Protein AF-A0A9D1NPM9-F1 (afdb_monomer)

pLDDT: mean 81.83, std 22.61, range [30.19, 98.38]

Secondary structure (DSSP, 8-state):
---------S---------TTSGGGTGGGT-SHHHHHHHHHHHT--SHHHHHHHHHHHS-HHHHHHHHHHHHHHHHHHTT--HHHHHHHH---HHHHHHHHHHHHHS-SHHHHHHHHHHHHHHH--

Solvent-accessible surface area (backbone atoms only — not comparable to full-atom values): 7953 Å² total; per-residue (Å²): 134,88,82,81,88,80,80,89,80,82,77,79,78,71,80,81,93,71,74,100,75,69,74,73,64,61,58,70,72,53,74,42,76,68,48,49,51,51,53,53,56,64,71,71,54,90,46,71,65,56,47,51,56,51,48,61,74,76,39,54,75,65,56,54,50,54,52,51,45,48,53,50,51,43,54,42,50,75,70,70,54,54,68,69,60,48,27,73,74,64,69,48,52,71,71,55,52,52,54,41,50,47,43,60,78,73,46,92,42,62,62,59,54,52,56,51,52,54,52,53,53,59,60,73,79,104

InterPro domains:
  IPR000831 Trp repressor [PF01371] (35-118)
  IPR010921 Trp repressor/replication initiator [SSF48295] (30-118)
  IPR013368 TrpR homologue YerC/YecD [PTHR40080] (30-121)
  IPR013368 TrpR homologue YerC/YecD [TIGR02531] (32-117)
  IPR038116 TrpR-like superfamily [G3DSA:1.10.1270.10] (28-125)

Mean predicted aligned error: 10.72 Å

Foldseek 3Di:
DDDDPPDPDDDPDDDDPDDPPPPVVVVVVQPDPVNVVVVVCVVPDDDDVSVVVVCVVVDDPVVVLLVVLLLVLLLCVVVVDDPVVSCVVSVDDPVSSVVSVCCCPPNPVPSVVVSVVVVVVVVVVD

Sequence (126 aa):
MQDNNKLNSINSPEAPDTDGGENYHHLLRLFDKSTEALIQAFLSLDNKEECLRFLTDLCTVKEIKDMSMRLEVAGLLHKGMFYSDIASKTGASTATISRVSRALNYGEGGYISVIKKLKEVNNADS

Radius of gyration: 19.45 Å; Cα contacts (8 Å, |Δi|>4): 50; chains: 1; bounding box: 54×34×63 Å

Organism: NCBI:txid2840798

Structure (mmCIF, N/CA/C/O backbone):
data_AF-A0A9D1NPM9-F1
#
_entry.id   AF-A0A9D1NPM9-F1
#
loop_
_atom_site.group_PDB
_atom_site.id
_atom_site.type_symbol
_atom_site.label_atom_id
_atom_site.label_alt_id
_atom_site.label_comp_id
_atom_site.label_asym_id
_atom_site.label_entity_id
_atom_site.label_seq_id
_atom_site.pdbx_PDB_ins_code
_atom_site.Cartn_x
_atom_site.Cartn_y
_atom_site.Cartn_z
_atom_site.occupancy
_atom_site.B_iso_or_equiv
_atom_site.auth_seq_id
_atom_site.auth_comp_id
_atom_site.auth_asym_id
_atom_site.auth_atom_id
_atom_site.pdbx_PDB_model_num
ATOM 1 N N . MET A 1 1 ? 33.290 -2.326 -47.056 1.00 46.50 1 MET A N 1
ATOM 2 C CA . MET A 1 1 ? 33.095 -1.149 -46.189 1.00 46.50 1 MET A CA 1
ATOM 3 C C . MET A 1 1 ? 32.063 -1.532 -45.150 1.00 46.50 1 MET A C 1
ATOM 5 O O . MET A 1 1 ? 30.959 -1.912 -45.513 1.00 46.50 1 MET A O 1
ATOM 9 N N . GLN A 1 2 ? 32.514 -1.610 -43.902 1.00 35.00 2 GLN A N 1
ATOM 10 C CA . GLN A 1 2 ? 31.680 -1.797 -42.719 1.00 35.00 2 GLN A CA 1
ATOM 11 C C . GLN A 1 2 ? 30.955 -0.484 -42.411 1.00 35.00 2 GLN A C 1
ATOM 13 O O . GLN A 1 2 ? 31.517 0.558 -42.714 1.00 35.00 2 GLN A O 1
ATOM 18 N N . ASP A 1 3 ? 29.766 -0.585 -41.814 1.00 40.03 3 ASP A N 1
ATOM 19 C CA . ASP A 1 3 ? 29.181 0.325 -40.811 1.00 40.03 3 ASP A CA 1
ATOM 20 C C . ASP A 1 3 ? 27.892 -0.364 -40.306 1.00 40.03 3 ASP A C 1
ATOM 22 O O . ASP A 1 3 ? 26.799 -0.180 -40.825 1.00 40.03 3 ASP A O 1
ATOM 26 N N . ASN A 1 4 ? 28.003 -1.464 -39.553 1.00 30.19 4 ASN A N 1
ATOM 27 C CA . ASN A 1 4 ? 28.067 -1.496 -38.086 1.00 30.19 4 ASN A CA 1
ATOM 28 C C . ASN A 1 4 ? 26.998 -0.630 -37.399 1.00 30.19 4 ASN A C 1
ATOM 30 O O . ASN A 1 4 ? 27.306 0.324 -36.689 1.00 30.19 4 ASN A O 1
ATOM 34 N N . ASN A 1 5 ? 25.739 -1.055 -37.529 1.00 38.75 5 ASN A N 1
ATOM 35 C CA . ASN A 1 5 ? 24.647 -0.711 -36.619 1.00 38.75 5 ASN A CA 1
ATOM 36 C C . ASN A 1 5 ? 24.922 -1.303 -35.216 1.00 38.75 5 ASN A C 1
ATOM 38 O O . ASN A 1 5 ? 24.335 -2.302 -34.799 1.00 38.75 5 ASN A O 1
ATOM 42 N N . LYS A 1 6 ? 25.902 -0.725 -34.513 1.00 47.16 6 LYS A N 1
ATOM 43 C CA . LYS A 1 6 ? 26.139 -0.903 -33.080 1.00 47.16 6 LYS A CA 1
ATOM 44 C C . LYS A 1 6 ? 25.302 0.137 -32.347 1.00 47.16 6 LYS A C 1
ATOM 46 O O . LYS A 1 6 ? 25.696 1.295 -32.325 1.00 47.16 6 LYS A O 1
ATOM 51 N N . LEU A 1 7 ? 24.192 -0.298 -31.752 1.00 37.69 7 LEU A N 1
ATOM 52 C CA . LEU A 1 7 ? 23.718 0.085 -30.408 1.00 37.69 7 LEU A CA 1
ATOM 53 C C . LEU A 1 7 ? 22.339 -0.546 -30.127 1.00 37.69 7 LEU A C 1
ATOM 55 O O . LEU A 1 7 ? 21.392 0.123 -29.743 1.00 37.69 7 LEU A O 1
ATOM 59 N N . ASN A 1 8 ? 22.236 -1.868 -30.280 1.00 41.31 8 ASN A N 1
ATOM 60 C CA . ASN A 1 8 ? 21.227 -2.671 -29.582 1.00 41.31 8 ASN A CA 1
ATOM 61 C C . ASN A 1 8 ? 21.962 -3.524 -28.542 1.00 41.31 8 ASN A C 1
ATOM 63 O O . ASN A 1 8 ? 22.183 -4.714 -28.738 1.00 41.31 8 ASN A O 1
ATOM 67 N N . SER A 1 9 ? 22.441 -2.890 -27.470 1.00 42.47 9 SER A N 1
ATOM 68 C CA . SER A 1 9 ? 23.054 -3.604 -26.344 1.00 42.47 9 SER A CA 1
ATOM 69 C C . SER A 1 9 ? 23.083 -2.749 -25.075 1.00 42.47 9 SER A C 1
ATOM 71 O O . SER A 1 9 ? 24.157 -2.372 -24.616 1.00 42.47 9 SER A O 1
ATOM 73 N N . ILE A 1 10 ? 21.930 -2.429 -24.485 1.00 35.41 10 ILE A N 1
ATOM 74 C CA . ILE A 1 10 ? 21.912 -2.074 -23.058 1.00 35.41 10 ILE A CA 1
ATOM 75 C C . ILE A 1 10 ? 20.635 -2.628 -22.400 1.00 35.41 10 ILE A C 1
ATOM 77 O O . ILE A 1 10 ? 19.619 -1.956 -22.296 1.00 35.41 10 ILE A O 1
ATOM 81 N N . ASN A 1 11 ? 20.733 -3.893 -21.986 1.00 38.84 11 ASN A N 1
ATOM 82 C CA . ASN A 1 11 ? 20.098 -4.501 -20.812 1.00 38.84 11 ASN A CA 1
ATOM 83 C C . ASN A 1 11 ? 18.578 -4.327 -20.626 1.00 38.84 11 ASN A C 1
ATOM 85 O O . ASN A 1 11 ? 18.119 -3.490 -19.848 1.00 38.84 11 ASN A O 1
ATOM 89 N N . SER A 1 12 ? 17.803 -5.265 -21.176 1.00 36.97 12 SER A N 1
ATOM 90 C CA . SER A 1 12 ? 16.709 -5.835 -20.381 1.00 36.97 12 SER A CA 1
ATOM 91 C C . SER A 1 12 ? 17.361 -6.564 -19.203 1.00 36.97 12 SER A C 1
ATOM 93 O O . SER A 1 12 ? 18.200 -7.425 -19.462 1.00 36.97 12 SER A O 1
ATOM 95 N N . PRO A 1 13 ? 17.078 -6.232 -17.930 1.00 38.78 13 PRO A N 1
ATOM 96 C CA . PRO A 1 13 ? 17.569 -7.070 -16.853 1.00 38.78 13 PRO A CA 1
ATOM 97 C C . PRO A 1 13 ? 16.871 -8.421 -17.001 1.00 38.78 13 PRO A C 1
ATOM 99 O O . PRO A 1 13 ? 15.644 -8.504 -16.907 1.00 38.78 13 PRO A O 1
ATOM 102 N N . GLU A 1 14 ? 17.665 -9.445 -17.303 1.00 36.75 14 GLU A N 1
ATOM 103 C CA . GLU A 1 14 ? 17.271 -10.842 -17.198 1.00 36.75 14 GLU A CA 1
ATOM 104 C C . GLU A 1 14 ? 16.536 -11.041 -15.867 1.00 36.75 14 GLU A C 1
ATOM 106 O O . GLU A 1 14 ? 16.910 -10.480 -14.828 1.00 36.75 14 GLU A O 1
ATOM 111 N N . ALA A 1 15 ? 15.427 -11.782 -15.920 1.00 45.81 15 ALA A N 1
ATOM 112 C CA . ALA A 1 15 ? 14.752 -12.225 -14.713 1.00 45.81 15 ALA A CA 1
ATOM 113 C C . ALA A 1 15 ? 15.797 -12.927 -13.830 1.00 45.81 15 ALA A C 1
ATOM 115 O O . ALA A 1 15 ? 16.581 -13.712 -14.355 1.00 45.81 15 ALA A O 1
ATOM 116 N N . PRO A 1 16 ? 15.877 -12.625 -12.525 1.00 40.84 16 PRO A N 1
ATOM 117 C CA . PRO A 1 16 ? 16.902 -13.227 -11.695 1.00 40.84 16 PRO A CA 1
ATOM 118 C C . PRO A 1 16 ? 16.670 -14.733 -11.616 1.00 40.84 16 PRO A C 1
ATOM 120 O O . PRO A 1 16 ? 15.648 -15.181 -11.094 1.00 40.84 16 PRO A O 1
ATOM 123 N N . ASP A 1 17 ? 17.649 -15.481 -12.115 1.00 48.84 17 ASP A N 1
ATOM 124 C CA . ASP A 1 17 ? 17.831 -16.903 -11.866 1.00 48.84 17 ASP A CA 1
ATOM 125 C C . ASP A 1 17 ? 18.173 -17.116 -10.384 1.00 48.84 17 ASP A C 1
ATOM 127 O O . ASP A 1 17 ? 19.340 -17.227 -10.021 1.00 48.84 17 ASP A O 1
ATOM 131 N N . THR A 1 18 ? 17.168 -17.149 -9.504 1.00 46.47 18 THR A N 1
ATOM 132 C CA . THR A 1 18 ? 17.294 -17.737 -8.161 1.00 46.47 18 THR A CA 1
ATOM 133 C C . THR A 1 18 ? 15.952 -18.274 -7.647 1.00 46.47 18 THR A C 1
ATOM 135 O O . THR A 1 18 ? 15.054 -17.528 -7.271 1.00 46.47 18 THR A O 1
ATOM 138 N N . ASP A 1 19 ? 15.873 -19.606 -7.681 1.00 40.19 19 ASP A N 1
ATOM 139 C CA . ASP A 1 19 ? 15.104 -20.554 -6.862 1.00 40.19 19 ASP A CA 1
ATOM 140 C C . ASP A 1 19 ? 13.690 -20.160 -6.381 1.00 40.19 19 ASP A C 1
ATOM 142 O O . ASP A 1 19 ? 13.490 -19.456 -5.390 1.00 40.19 19 ASP A O 1
ATOM 146 N N . GLY A 1 20 ? 12.674 -20.727 -7.038 1.00 41.62 20 GLY A N 1
ATOM 147 C CA . GLY A 1 20 ? 11.258 -20.653 -6.659 1.00 41.62 20 GLY A CA 1
ATOM 148 C C . GLY A 1 20 ? 10.878 -21.455 -5.403 1.00 41.62 20 GLY A C 1
ATOM 149 O O . GLY A 1 20 ? 9.748 -21.930 -5.320 1.00 41.62 20 GLY A O 1
ATOM 150 N N . GLY A 1 21 ? 11.797 -21.622 -4.447 1.00 38.00 21 GLY A N 1
ATOM 151 C CA . GLY A 1 21 ? 11.621 -22.430 -3.235 1.00 38.00 21 GLY A CA 1
ATOM 152 C C . GLY A 1 21 ? 11.443 -21.654 -1.921 1.00 38.00 21 GLY A C 1
ATOM 153 O O . GLY A 1 21 ? 10.881 -22.202 -0.976 1.00 38.00 21 GLY A O 1
ATOM 154 N N . GLU A 1 22 ? 11.857 -20.383 -1.821 1.00 38.84 22 GLU A N 1
ATOM 155 C CA . GLU A 1 22 ? 11.956 -19.707 -0.506 1.00 38.84 22 GLU A CA 1
ATOM 156 C C . GLU A 1 22 ? 10.778 -18.790 -0.112 1.00 38.84 22 GLU A C 1
ATOM 158 O O . GLU A 1 22 ? 10.736 -18.278 1.009 1.00 38.84 22 GLU A O 1
ATOM 163 N N . ASN A 1 23 ? 9.779 -18.573 -0.974 1.00 46.69 23 ASN A N 1
ATOM 164 C CA . ASN A 1 23 ? 8.780 -17.518 -0.724 1.00 46.69 23 ASN A CA 1
ATOM 165 C C . ASN A 1 23 ? 7.636 -17.886 0.242 1.00 46.69 23 ASN A C 1
ATOM 167 O O . ASN A 1 23 ? 6.980 -16.993 0.774 1.00 46.69 23 ASN A O 1
ATOM 171 N N . TYR A 1 24 ? 7.411 -19.166 0.553 1.00 46.03 24 TYR A N 1
ATOM 172 C CA . TYR A 1 24 ? 6.316 -19.559 1.458 1.00 46.03 24 TYR A CA 1
ATOM 173 C C . TYR A 1 24 ? 6.604 -19.267 2.942 1.00 46.03 24 TYR A C 1
ATOM 175 O O . TYR A 1 24 ? 5.679 -19.138 3.745 1.00 46.03 24 TYR A O 1
ATOM 183 N N . HIS A 1 25 ? 7.875 -19.102 3.327 1.00 50.91 25 HIS A N 1
ATOM 184 C CA . HIS A 1 25 ? 8.251 -18.855 4.724 1.00 50.91 25 HIS A CA 1
ATOM 185 C C . HIS A 1 25 ? 7.969 -17.424 5.209 1.00 50.91 25 HIS A C 1
ATOM 187 O O . HIS A 1 25 ? 7.944 -17.186 6.420 1.00 50.91 25 HIS A O 1
ATOM 193 N N . HIS A 1 26 ? 7.737 -16.467 4.305 1.00 56.28 26 HIS A N 1
ATOM 194 C CA . HIS A 1 26 ? 7.552 -15.063 4.680 1.00 56.28 26 HIS A CA 1
ATOM 195 C C . HIS A 1 26 ? 6.155 -14.769 5.248 1.00 56.28 26 HIS A C 1
ATOM 197 O O . HIS A 1 26 ? 6.018 -13.919 6.128 1.00 56.28 26 HIS A O 1
ATOM 203 N N . LEU A 1 27 ? 5.139 -15.515 4.801 1.00 55.59 27 LEU A N 1
ATOM 204 C CA . LEU A 1 27 ? 3.765 -15.417 5.299 1.00 55.59 27 LEU A CA 1
ATOM 205 C C . LEU A 1 27 ? 3.637 -15.954 6.729 1.00 55.59 27 LEU A C 1
ATOM 207 O O . LEU A 1 27 ? 2.989 -15.330 7.562 1.00 55.59 27 LEU A O 1
ATOM 211 N N . LEU A 1 28 ? 4.342 -17.042 7.059 1.00 58.84 28 LEU A N 1
ATOM 212 C CA . LEU A 1 28 ? 4.375 -17.611 8.415 1.00 58.84 28 LEU A CA 1
ATOM 213 C C . LEU A 1 28 ? 4.909 -16.629 9.474 1.00 58.84 28 LEU A C 1
ATOM 215 O O . LEU A 1 28 ? 4.596 -16.782 10.650 1.00 58.84 28 LEU A O 1
ATOM 219 N N . ARG A 1 29 ? 5.686 -15.610 9.075 1.00 61.06 29 ARG A N 1
ATOM 220 C CA . ARG A 1 29 ? 6.181 -14.555 9.981 1.00 61.06 29 ARG A CA 1
ATOM 221 C C . ARG A 1 29 ? 5.188 -13.417 10.211 1.00 61.06 29 ARG A C 1
ATOM 223 O O . ARG A 1 29 ? 5.406 -12.630 11.122 1.00 61.06 29 ARG A O 1
ATOM 230 N N . LEU A 1 30 ? 4.147 -13.309 9.385 1.00 65.38 30 LEU A N 1
ATOM 231 C CA . LEU A 1 30 ? 3.120 -12.275 9.502 1.00 65.38 30 LEU A CA 1
ATOM 232 C C . LEU A 1 30 ? 1.915 -12.742 10.323 1.00 65.38 30 LEU A C 1
ATOM 234 O O . LEU A 1 30 ? 1.166 -11.911 10.798 1.00 65.38 30 LEU A O 1
ATOM 238 N N . PHE A 1 31 ? 1.707 -14.042 10.532 1.00 70.62 31 PHE A N 1
ATOM 239 C CA . PHE A 1 31 ? 0.538 -14.541 11.267 1.00 70.62 31 PHE A CA 1
ATOM 240 C C . PHE A 1 31 ? 0.777 -14.625 12.780 1.00 70.62 31 PHE A C 1
ATOM 242 O O . PHE A 1 31 ? 0.705 -15.698 13.380 1.00 70.62 31 PHE A O 1
ATOM 249 N N . ASP A 1 32 ? 1.063 -13.484 13.408 1.00 85.62 32 ASP A N 1
ATOM 250 C CA . ASP A 1 32 ? 0.983 -13.344 14.862 1.00 85.62 32 ASP A CA 1
ATOM 251 C C . ASP A 1 32 ? -0.337 -12.683 15.298 1.00 85.62 32 ASP A C 1
ATOM 253 O O . ASP A 1 32 ? -1.102 -12.148 14.492 1.00 85.62 32 ASP A O 1
ATOM 257 N N . LYS A 1 33 ? -0.628 -12.733 16.605 1.00 86.81 33 LYS A N 1
ATOM 258 C CA . LYS A 1 33 ? -1.866 -12.167 17.168 1.00 86.81 33 LYS A CA 1
ATOM 259 C C . LYS A 1 33 ? -2.021 -10.672 16.876 1.00 86.81 33 LYS A C 1
ATOM 261 O O . LYS A 1 33 ? -3.146 -10.194 16.771 1.00 86.81 33 LYS A O 1
ATOM 266 N N . SER A 1 34 ? -0.913 -9.942 16.782 1.00 88.44 34 SER A N 1
ATOM 267 C CA . SER A 1 34 ? -0.919 -8.495 16.564 1.00 88.44 34 SER A CA 1
ATOM 268 C C . SER A 1 34 ? -1.304 -8.167 15.125 1.00 88.44 34 SER A C 1
ATOM 270 O O . SER A 1 34 ? -2.119 -7.277 14.888 1.00 88.44 34 SER A O 1
ATOM 272 N N . THR A 1 35 ? -0.769 -8.917 14.166 1.00 90.56 35 THR A N 1
ATOM 273 C CA . THR A 1 35 ? -1.100 -8.757 12.749 1.00 90.56 35 THR A CA 1
ATOM 274 C C . THR A 1 35 ? -2.534 -9.190 12.458 1.00 90.56 35 THR A C 1
ATOM 276 O O . THR A 1 35 ? -3.231 -8.496 11.723 1.00 90.56 35 THR A O 1
ATOM 279 N N . GLU A 1 36 ? -3.016 -10.267 13.086 1.00 91.69 36 GLU A N 1
ATOM 280 C CA . GLU A 1 36 ? -4.429 -10.661 12.993 1.00 91.69 36 GLU A CA 1
ATOM 281 C C . GLU A 1 36 ? -5.347 -9.538 13.499 1.00 91.69 36 GLU A C 1
ATOM 283 O O . GLU A 1 36 ? -6.289 -9.154 12.811 1.00 91.69 36 GLU A O 1
ATOM 288 N N . ALA A 1 37 ? -5.0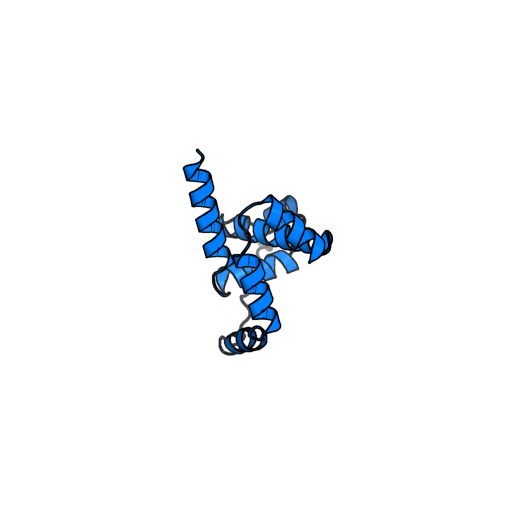37 -8.938 14.655 1.00 93.62 37 ALA A N 1
ATOM 289 C CA . ALA A 1 37 ? -5.811 -7.817 15.188 1.00 93.62 37 ALA A CA 1
ATOM 290 C C . ALA A 1 37 ? -5.825 -6.607 14.235 1.00 93.62 37 ALA A C 1
ATOM 292 O O . ALA A 1 37 ? -6.868 -5.977 14.061 1.00 93.62 37 ALA A O 1
ATOM 293 N N . LEU A 1 38 ? -4.698 -6.307 13.581 1.00 94.62 38 LEU A N 1
ATOM 294 C CA . LEU A 1 38 ? -4.624 -5.247 12.576 1.00 94.62 38 LEU A CA 1
ATOM 295 C C . LEU A 1 38 ? -5.499 -5.553 11.349 1.00 94.62 38 LEU A C 1
ATOM 297 O O . LEU A 1 38 ? -6.198 -4.665 10.865 1.00 94.62 38 LEU A O 1
ATOM 301 N N . ILE A 1 39 ? -5.491 -6.796 10.857 1.00 93.88 39 ILE A N 1
ATOM 302 C CA . ILE A 1 39 ? -6.347 -7.218 9.737 1.00 93.88 39 ILE A CA 1
ATOM 303 C C . ILE A 1 39 ? -7.822 -7.066 10.117 1.00 93.88 39 ILE A C 1
ATOM 305 O O . ILE A 1 39 ? -8.585 -6.477 9.351 1.00 93.88 39 ILE A O 1
ATOM 309 N N . GLN A 1 40 ? -8.215 -7.525 11.308 1.00 95.19 40 GLN A N 1
ATOM 310 C CA . GLN A 1 40 ? -9.588 -7.368 11.797 1.00 95.19 40 GLN A CA 1
ATOM 311 C C . GLN A 1 40 ? -9.988 -5.890 11.922 1.00 95.19 40 GLN A C 1
ATOM 313 O O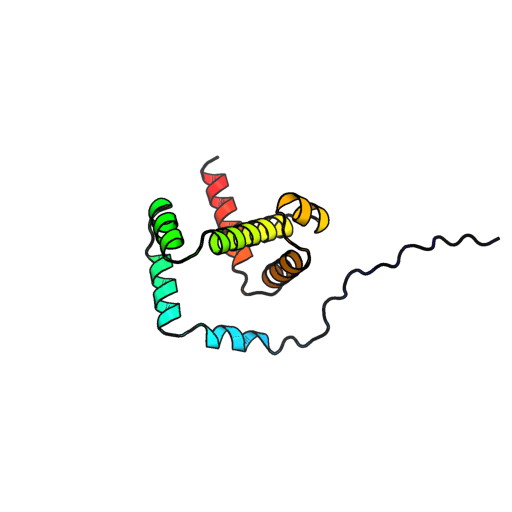 . GLN A 1 40 ? -11.101 -5.535 11.542 1.00 95.19 40 GLN A O 1
ATOM 318 N N . ALA A 1 41 ? -9.076 -5.016 12.362 1.00 96.50 41 ALA A N 1
ATOM 319 C CA . ALA A 1 41 ? -9.325 -3.575 12.422 1.00 96.50 41 ALA A CA 1
ATOM 320 C C . ALA A 1 41 ? -9.559 -2.952 11.035 1.00 96.50 41 ALA A C 1
ATOM 322 O O . ALA A 1 41 ? -10.430 -2.103 10.895 1.00 96.50 41 ALA A O 1
ATOM 323 N N . PHE A 1 42 ? -8.835 -3.382 9.993 1.00 96.06 42 PHE A N 1
ATOM 324 C CA . PHE A 1 42 ? -9.109 -2.932 8.620 1.00 96.06 42 PHE A CA 1
ATOM 325 C C . PHE A 1 42 ? -10.453 -3.440 8.086 1.00 96.06 42 PHE A C 1
ATOM 327 O O . PHE A 1 42 ? -11.113 -2.729 7.329 1.00 96.06 42 PHE A O 1
ATOM 334 N N . LEU A 1 43 ? -10.851 -4.660 8.455 1.00 96.19 43 LEU A N 1
ATOM 335 C CA . LEU A 1 43 ? -12.112 -5.266 8.021 1.00 96.19 43 LEU A CA 1
ATOM 336 C C . LEU A 1 43 ? -13.344 -4.667 8.713 1.00 96.19 43 LEU A C 1
ATOM 338 O O . LEU A 1 43 ? -14.443 -4.811 8.185 1.00 96.19 43 LEU A O 1
ATOM 342 N N . SER A 1 44 ? -13.181 -4.004 9.861 1.00 97.00 44 SER A N 1
ATOM 343 C CA . SER A 1 44 ? -14.286 -3.396 10.612 1.00 97.00 44 SER A CA 1
ATOM 344 C C . SER A 1 44 ? -14.639 -1.966 10.184 1.00 97.00 44 SER A C 1
ATOM 346 O O . SER A 1 44 ? -15.458 -1.342 10.847 1.00 97.00 44 SER A O 1
ATOM 348 N N . LEU A 1 45 ? -13.978 -1.408 9.164 1.00 97.44 45 LEU A N 1
ATOM 349 C CA . LEU A 1 45 ? -14.186 -0.025 8.717 1.00 97.44 45 LEU A CA 1
ATOM 350 C C . LEU A 1 45 ? -15.305 0.033 7.674 1.00 97.44 45 LEU A C 1
ATOM 352 O O . LEU A 1 45 ? -15.233 -0.657 6.654 1.00 97.44 45 LEU A O 1
ATOM 356 N N . ASP A 1 46 ? -16.287 0.910 7.878 1.00 94.38 46 ASP A N 1
ATOM 357 C CA . ASP A 1 46 ? -17.497 0.935 7.045 1.00 94.38 46 ASP A CA 1
ATOM 358 C C . ASP A 1 46 ? -17.410 1.918 5.871 1.00 94.38 46 ASP A C 1
ATOM 360 O O . ASP A 1 46 ? -18.070 1.758 4.841 1.00 94.38 46 ASP A O 1
ATOM 364 N N . ASN A 1 47 ? -16.622 2.986 6.018 1.00 95.12 47 ASN A N 1
ATOM 365 C CA . ASN A 1 47 ? -16.619 4.093 5.066 1.00 95.12 47 ASN A CA 1
ATOM 366 C C . ASN A 1 47 ? -15.246 4.764 4.908 1.00 95.12 47 ASN A C 1
ATOM 368 O O . ASN A 1 47 ? -14.291 4.540 5.655 1.00 95.12 47 ASN A O 1
ATOM 372 N N . LYS A 1 48 ? -15.155 5.628 3.890 1.00 94.25 48 LYS A N 1
ATOM 373 C CA . LYS A 1 48 ? -13.925 6.346 3.530 1.00 94.25 48 LYS A CA 1
ATOM 374 C C . LYS A 1 48 ? -13.407 7.240 4.659 1.00 94.25 48 LYS A C 1
ATOM 376 O O . LYS A 1 48 ? -12.195 7.387 4.790 1.00 94.25 48 LYS A O 1
ATOM 381 N N . GLU A 1 49 ? -14.296 7.857 5.435 1.00 96.25 49 GLU A N 1
ATOM 382 C CA . 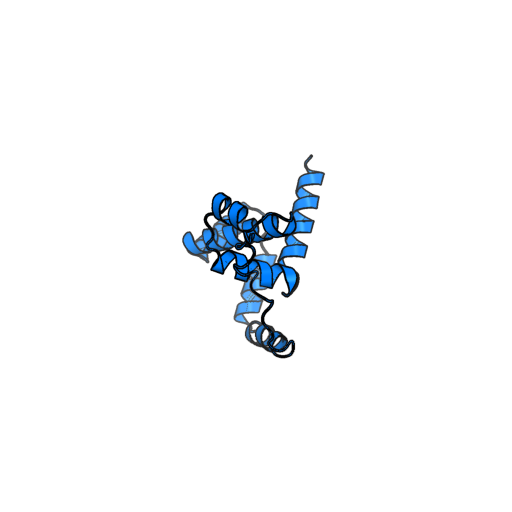GLU A 1 49 ? -13.897 8.769 6.507 1.00 96.25 49 GLU A CA 1
ATOM 383 C C . GLU A 1 49 ? -13.245 8.005 7.661 1.00 96.25 49 GLU A C 1
ATOM 385 O O . GLU A 1 49 ? -12.163 8.380 8.107 1.00 96.25 49 GLU A O 1
ATOM 390 N N . GLU A 1 50 ? -13.841 6.887 8.078 1.00 97.50 50 GLU A N 1
ATOM 391 C CA . GLU A 1 50 ? -13.250 5.967 9.055 1.00 97.50 50 GLU A CA 1
ATOM 392 C C . GLU A 1 50 ? -11.878 5.465 8.625 1.00 97.50 50 GLU A C 1
ATOM 394 O O . GLU A 1 50 ? -10.927 5.537 9.403 1.00 97.50 50 GLU A O 1
ATOM 399 N N . CYS A 1 51 ? -11.756 5.030 7.369 1.00 96.88 51 CYS A N 1
ATOM 400 C CA . CYS A 1 51 ? -10.483 4.583 6.819 1.00 96.88 51 CYS A CA 1
ATOM 401 C C . CYS A 1 51 ? -9.429 5.695 6.827 1.00 96.88 51 CYS A C 1
ATOM 403 O O . CYS A 1 51 ? -8.288 5.456 7.223 1.00 96.88 51 CYS A O 1
ATOM 405 N N . LEU A 1 52 ? -9.806 6.924 6.461 1.00 95.31 52 LEU A N 1
ATOM 406 C CA . LEU A 1 52 ? -8.883 8.053 6.489 1.00 95.31 52 LEU A CA 1
ATOM 407 C C . LEU A 1 52 ? -8.412 8.364 7.914 1.00 95.31 52 LEU A C 1
ATOM 409 O O . LEU A 1 52 ? -7.205 8.482 8.113 1.00 95.31 52 LEU A O 1
ATOM 413 N N . ARG A 1 53 ? -9.328 8.455 8.889 1.00 97.44 53 ARG A N 1
ATOM 414 C CA . ARG A 1 53 ? -8.975 8.716 10.297 1.00 97.44 53 ARG A CA 1
ATOM 415 C C . ARG A 1 53 ? -8.055 7.626 10.851 1.00 97.44 53 ARG A C 1
ATOM 417 O O . ARG A 1 53 ? -7.009 7.937 11.413 1.00 97.44 53 ARG A O 1
ATOM 424 N N . PHE A 1 54 ? -8.395 6.357 10.614 1.00 97.81 54 PHE A N 1
ATOM 425 C CA . PHE A 1 54 ? -7.586 5.228 11.073 1.00 97.81 54 PHE A CA 1
ATOM 426 C C . PHE A 1 54 ? -6.181 5.236 10.460 1.00 97.81 54 PHE A C 1
ATOM 428 O O . PHE A 1 54 ? -5.192 5.083 11.174 1.00 97.81 54 PHE A O 1
ATOM 435 N N . LEU A 1 55 ? -6.065 5.480 9.149 1.00 97.19 55 LEU A N 1
ATOM 436 C CA . LEU A 1 55 ? -4.765 5.571 8.484 1.00 97.19 55 LEU A CA 1
ATOM 437 C C . LEU A 1 55 ? -3.925 6.743 8.999 1.00 97.19 55 LEU A C 1
ATOM 439 O O . LEU A 1 55 ? -2.713 6.586 9.122 1.00 97.19 55 LEU A O 1
ATOM 443 N N . THR A 1 56 ? -4.530 7.897 9.296 1.00 96.56 56 THR A N 1
ATOM 444 C CA . THR A 1 56 ? -3.792 9.055 9.830 1.00 96.56 56 THR A CA 1
ATOM 445 C C . THR A 1 56 ? -3.309 8.862 11.264 1.00 96.56 56 THR A C 1
ATOM 447 O O . THR A 1 56 ? -2.301 9.463 11.629 1.00 96.56 56 THR A O 1
ATOM 450 N N . ASP A 1 57 ? -3.989 8.024 12.049 1.00 97.62 57 ASP A N 1
ATOM 451 C CA . ASP A 1 57 ? -3.546 7.654 13.397 1.00 97.62 57 ASP A CA 1
ATOM 452 C C . ASP A 1 57 ? -2.451 6.573 13.354 1.00 97.62 57 ASP A C 1
ATOM 454 O O . ASP A 1 57 ? -1.491 6.620 14.123 1.00 97.62 57 ASP A O 1
ATOM 458 N N . LEU A 1 58 ? -2.581 5.597 12.445 1.00 97.81 58 LEU A N 1
ATOM 459 C CA . LEU A 1 58 ? -1.680 4.445 12.338 1.00 97.81 58 LEU A CA 1
ATOM 460 C C . LEU A 1 58 ? -0.369 4.762 11.607 1.00 97.81 58 LEU A C 1
ATOM 462 O O . LEU A 1 58 ? 0.671 4.175 11.909 1.00 97.81 58 LEU A O 1
ATOM 466 N N . CYS A 1 59 ? -0.421 5.635 10.605 1.00 97.44 59 CYS A N 1
ATOM 467 C CA . CYS A 1 59 ? 0.676 5.865 9.676 1.00 97.44 59 CYS A CA 1
ATOM 468 C C . CYS A 1 59 ? 1.053 7.342 9.596 1.00 97.44 59 CYS A C 1
ATOM 470 O O . CYS A 1 59 ? 0.228 8.252 9.660 1.00 97.44 59 CYS A O 1
ATOM 472 N N . THR A 1 60 ? 2.325 7.586 9.312 1.00 98.19 60 THR A N 1
ATOM 473 C CA . THR A 1 60 ? 2.788 8.902 8.886 1.00 98.19 60 THR A CA 1
ATOM 474 C C . THR A 1 60 ? 2.238 9.255 7.501 1.00 98.19 60 THR A C 1
ATOM 476 O O . THR A 1 60 ? 1.989 8.400 6.646 1.00 98.19 60 THR A O 1
ATOM 479 N N . VAL A 1 61 ? 2.164 10.558 7.212 1.00 96.69 61 VAL A N 1
ATOM 480 C CA . VAL A 1 61 ? 1.795 11.069 5.878 1.00 96.69 61 VAL A CA 1
ATOM 481 C C . VAL A 1 61 ? 2.682 10.475 4.777 1.00 96.69 61 VAL A C 1
ATOM 483 O O . VAL A 1 61 ? 2.211 10.219 3.668 1.00 96.69 61 VAL A O 1
ATOM 486 N N . LYS A 1 62 ? 3.969 10.247 5.068 1.00 97.00 62 LYS A N 1
ATOM 487 C CA . LYS A 1 62 ? 4.907 9.671 4.102 1.00 97.00 62 LYS A CA 1
ATOM 488 C C . LYS A 1 62 ? 4.561 8.218 3.782 1.00 97.00 62 LYS A C 1
ATOM 490 O O . LYS A 1 62 ? 4.563 7.857 2.611 1.00 97.00 62 LYS A O 1
ATOM 495 N N . GLU A 1 63 ? 4.243 7.406 4.784 1.00 98.06 63 GLU A N 1
ATOM 496 C CA . GLU A 1 63 ? 3.879 5.999 4.579 1.00 98.06 63 GLU A CA 1
ATOM 497 C C . GLU A 1 63 ? 2.596 5.866 3.759 1.00 98.06 63 GLU A C 1
ATOM 499 O O . GLU A 1 63 ? 2.560 5.081 2.812 1.00 98.06 63 GLU A O 1
ATOM 504 N N . ILE A 1 64 ? 1.584 6.694 4.039 1.00 97.31 64 ILE A N 1
ATOM 505 C CA . ILE A 1 64 ? 0.338 6.725 3.258 1.00 97.31 64 ILE A CA 1
ATOM 506 C C . ILE A 1 64 ? 0.629 7.083 1.795 1.00 97.31 64 ILE A C 1
ATOM 508 O O . ILE A 1 64 ? 0.167 6.395 0.882 1.00 97.31 64 ILE A O 1
ATOM 512 N N . LYS A 1 65 ? 1.437 8.125 1.551 1.00 96.38 65 LYS A N 1
ATOM 513 C CA . LYS A 1 65 ? 1.834 8.520 0.189 1.00 96.38 65 LYS A CA 1
ATOM 514 C C . LYS A 1 65 ? 2.635 7.430 -0.519 1.00 96.38 65 LYS A C 1
ATOM 516 O O . LYS A 1 65 ? 2.368 7.149 -1.686 1.00 96.38 65 LYS A O 1
ATOM 521 N N . ASP A 1 66 ? 3.568 6.785 0.177 1.00 96.81 66 ASP A N 1
ATOM 522 C CA . ASP A 1 66 ? 4.368 5.694 -0.379 1.00 96.81 66 ASP A CA 1
ATOM 523 C C . ASP A 1 66 ? 3.484 4.492 -0.757 1.00 96.81 66 ASP A C 1
ATOM 525 O O . ASP A 1 66 ? 3.687 3.896 -1.816 1.00 96.81 66 ASP A O 1
ATOM 529 N N . MET A 1 67 ? 2.492 4.139 0.069 1.00 97.38 67 MET A N 1
ATOM 530 C CA . MET A 1 67 ? 1.522 3.077 -0.238 1.00 97.38 67 MET A CA 1
ATOM 531 C C . MET A 1 67 ? 0.622 3.450 -1.422 1.00 97.38 67 MET A C 1
ATOM 533 O O . MET A 1 67 ? 0.448 2.638 -2.333 1.00 97.38 67 MET A O 1
ATOM 537 N N . SER A 1 68 ? 0.117 4.687 -1.455 1.00 96.62 68 SER A N 1
ATOM 538 C CA . SER A 1 68 ? -0.692 5.203 -2.566 1.00 96.62 68 SER A CA 1
ATOM 539 C C . SER A 1 68 ? 0.070 5.156 -3.892 1.00 96.62 68 SER A C 1
ATOM 541 O O . SER A 1 68 ? -0.452 4.656 -4.887 1.00 96.62 68 SER A O 1
ATOM 543 N N . MET A 1 69 ? 1.326 5.612 -3.903 1.00 97.88 69 MET A N 1
ATOM 544 C CA . MET A 1 69 ? 2.185 5.572 -5.089 1.00 97.88 69 MET A CA 1
ATOM 545 C C . MET A 1 69 ? 2.418 4.130 -5.560 1.00 97.88 69 MET A C 1
ATOM 547 O O . MET A 1 69 ? 2.369 3.858 -6.756 1.00 97.88 69 MET A O 1
ATOM 551 N N . ARG A 1 70 ? 2.636 3.173 -4.645 1.00 98.12 70 ARG A N 1
ATOM 552 C CA . ARG A 1 70 ? 2.796 1.752 -5.016 1.00 98.12 70 ARG A CA 1
ATOM 553 C C . ARG A 1 70 ? 1.532 1.182 -5.663 1.00 98.12 70 ARG A C 1
ATOM 555 O O . ARG A 1 70 ? 1.647 0.454 -6.648 1.00 98.12 70 ARG A O 1
ATOM 562 N N . LEU A 1 71 ? 0.351 1.526 -5.146 1.00 97.62 71 LEU A N 1
ATOM 563 C CA . LEU A 1 71 ? -0.924 1.112 -5.735 1.00 97.62 71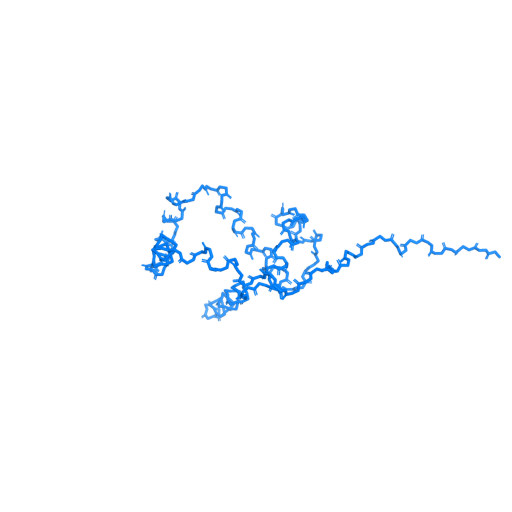 LEU A CA 1
ATOM 564 C C . LEU A 1 71 ? -1.123 1.712 -7.135 1.00 97.62 71 LEU A C 1
ATOM 566 O O . LEU A 1 71 ? -1.528 1.001 -8.055 1.00 97.62 71 LEU A O 1
ATOM 570 N N . GLU A 1 72 ? -0.782 2.988 -7.321 1.00 97.56 72 GLU A N 1
ATOM 571 C CA . GLU A 1 72 ? -0.831 3.648 -8.629 1.00 97.56 72 GLU A CA 1
ATOM 572 C C . GLU A 1 72 ? 0.127 2.990 -9.633 1.00 97.56 72 GLU A C 1
ATOM 574 O O . GLU A 1 72 ? -0.287 2.622 -10.736 1.00 97.56 72 GLU A O 1
ATOM 579 N N . VAL A 1 73 ? 1.382 2.759 -9.233 1.00 98.38 73 VAL A N 1
ATOM 580 C CA . VAL A 1 73 ? 2.382 2.039 -10.038 1.00 98.38 73 VAL A CA 1
ATOM 581 C C . VAL A 1 73 ? 1.856 0.661 -10.447 1.00 98.38 73 VAL A C 1
ATOM 583 O O . VAL A 1 73 ? 1.933 0.312 -11.624 1.00 98.38 73 VAL A O 1
ATOM 586 N N . ALA A 1 74 ? 1.274 -0.107 -9.519 1.00 98.25 74 ALA A N 1
ATOM 587 C CA . ALA A 1 74 ? 0.691 -1.415 -9.824 1.00 98.25 74 ALA A CA 1
ATOM 588 C C . ALA A 1 74 ? -0.448 -1.312 -10.853 1.00 98.25 74 ALA A C 1
ATOM 590 O O . ALA A 1 74 ? -0.517 -2.114 -11.786 1.00 98.25 74 ALA A O 1
ATOM 591 N N . GLY A 1 75 ? -1.309 -0.298 -10.728 1.00 97.31 75 GLY A N 1
ATOM 592 C CA . GLY A 1 75 ? -2.382 -0.027 -11.684 1.00 97.31 75 GLY A CA 1
ATOM 593 C C . GLY A 1 75 ? -1.874 0.321 -13.086 1.00 97.31 75 GLY A C 1
ATOM 594 O O . GLY A 1 75 ? -2.445 -0.143 -14.074 1.00 97.31 75 GLY A O 1
ATOM 595 N N . LEU A 1 76 ? -0.800 1.108 -13.193 1.00 97.75 76 LEU A N 1
ATOM 596 C CA . LEU A 1 76 ? -0.190 1.479 -14.476 1.00 97.75 76 LE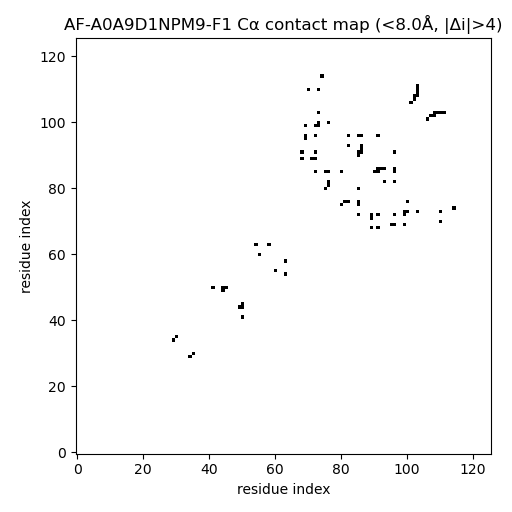U A CA 1
ATOM 597 C C . LEU A 1 76 ? 0.561 0.308 -15.122 1.00 97.75 76 LEU A C 1
ATOM 599 O O . LEU A 1 76 ? 0.419 0.087 -16.325 1.00 97.75 76 LEU A O 1
ATOM 603 N N . LEU A 1 77 ? 1.282 -0.487 -14.327 1.00 98.00 77 LEU A N 1
ATOM 604 C CA . LEU A 1 77 ? 1.905 -1.733 -14.785 1.00 98.00 77 LEU A CA 1
ATOM 605 C C . LEU A 1 77 ? 0.853 -2.715 -15.309 1.00 98.00 77 LEU A C 1
ATOM 607 O O . LEU A 1 77 ? 1.013 -3.271 -16.391 1.00 98.00 77 LEU A O 1
ATOM 611 N N . HIS A 1 78 ? -0.266 -2.870 -14.596 1.00 96.69 78 HIS A N 1
ATOM 612 C CA . HIS A 1 78 ? -1.372 -3.726 -15.030 1.00 96.69 78 HIS A CA 1
ATOM 613 C C . HIS A 1 78 ? -2.037 -3.238 -16.333 1.00 96.69 78 HIS A C 1
ATOM 615 O O . HIS A 1 78 ? -2.664 -4.025 -17.038 1.00 96.69 78 HIS A O 1
ATOM 621 N N . LYS A 1 79 ? -1.890 -1.952 -16.681 1.00 96.00 79 LYS A N 1
ATOM 622 C CA . LYS A 1 79 ? -2.317 -1.377 -17.970 1.00 96.00 79 LYS A CA 1
ATOM 623 C C . LYS A 1 79 ? -1.267 -1.526 -19.084 1.00 96.00 79 LYS A C 1
ATOM 625 O O . LYS A 1 79 ? -1.506 -1.043 -20.185 1.00 96.00 79 LYS A O 1
ATOM 630 N N . GLY A 1 80 ? -0.123 -2.160 -18.818 1.00 96.56 80 GLY A N 1
ATOM 631 C CA . GLY A 1 80 ? 0.947 -2.369 -19.799 1.00 96.56 80 GLY A CA 1
ATOM 632 C C . GLY A 1 80 ? 1.822 -1.139 -20.062 1.00 96.56 80 GLY A C 1
ATOM 633 O O . GLY A 1 80 ? 2.451 -1.058 -21.111 1.00 96.56 80 GLY A O 1
ATOM 634 N N . MET A 1 81 ? 1.854 -0.165 -19.146 1.00 97.81 81 MET A N 1
ATOM 635 C CA . MET A 1 81 ? 2.658 1.050 -19.317 1.00 97.81 81 MET A CA 1
ATOM 636 C C . MET A 1 81 ? 4.161 0.787 -19.121 1.00 97.81 81 MET A C 1
ATOM 638 O O . MET A 1 81 ? 4.558 -0.004 -18.263 1.00 97.81 81 MET A O 1
ATOM 642 N N . PHE A 1 82 ? 5.004 1.489 -19.885 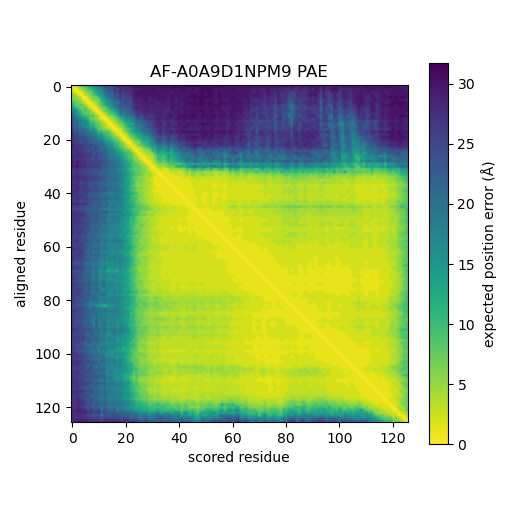1.00 95.94 82 PHE A N 1
ATOM 643 C CA . PHE A 1 82 ? 6.460 1.389 -19.783 1.00 95.94 82 PHE A CA 1
ATOM 644 C C . PHE A 1 82 ? 7.003 2.041 -18.505 1.00 95.94 82 PHE A C 1
ATOM 646 O O . PHE A 1 82 ? 6.458 3.019 -17.994 1.00 95.94 82 PHE A O 1
ATOM 653 N N . TYR A 1 83 ? 8.126 1.526 -17.997 1.00 95.81 83 TYR A N 1
ATOM 654 C CA . TYR A 1 83 ? 8.706 1.966 -16.721 1.00 95.81 83 TYR A CA 1
ATOM 655 C C . TYR A 1 83 ? 9.100 3.448 -16.715 1.00 95.81 83 TYR A C 1
ATOM 657 O O . TYR A 1 83 ? 8.949 4.102 -15.686 1.00 95.81 83 TYR A O 1
ATOM 665 N N . SER A 1 84 ? 9.581 3.979 -17.844 1.00 96.31 84 SER A N 1
ATOM 666 C CA . SER A 1 84 ? 9.920 5.400 -17.992 1.00 96.31 84 SER A CA 1
ATOM 667 C C . SER A 1 84 ? 8.705 6.292 -17.755 1.00 96.31 84 SER A C 1
ATOM 669 O O . SER A 1 84 ? 8.770 7.230 -16.966 1.00 96.31 84 SER A O 1
ATOM 671 N N . ASP A 1 85 ? 7.576 5.947 -18.371 1.00 97.88 85 ASP A N 1
ATOM 672 C CA . ASP A 1 85 ? 6.346 6.729 -18.276 1.00 97.88 85 ASP A CA 1
ATOM 673 C C . ASP A 1 85 ? 5.757 6.638 -16.868 1.00 97.88 85 ASP A C 1
ATOM 675 O O . ASP A 1 85 ? 5.283 7.632 -16.317 1.00 97.88 85 ASP A O 1
ATOM 679 N N . ILE A 1 86 ? 5.832 5.455 -16.253 1.00 98.00 86 ILE A N 1
ATOM 680 C CA . ILE A 1 86 ? 5.410 5.249 -14.865 1.00 98.00 86 ILE A CA 1
ATOM 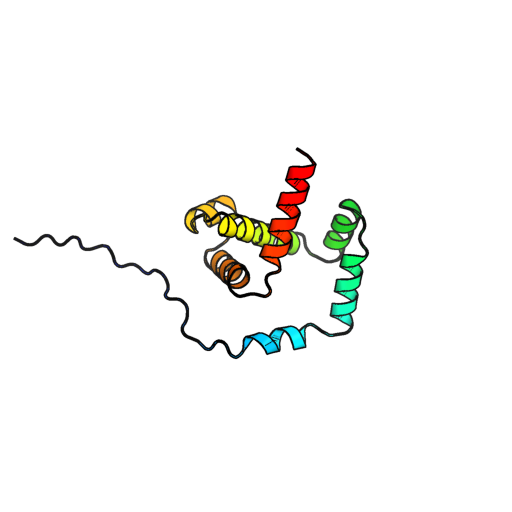681 C C . ILE A 1 86 ? 6.254 6.101 -13.917 1.00 98.00 86 ILE A C 1
ATOM 683 O O . ILE A 1 86 ? 5.692 6.767 -13.047 1.00 98.00 86 ILE A O 1
ATOM 687 N N . ALA A 1 87 ? 7.579 6.112 -14.079 1.00 97.38 87 ALA A N 1
ATOM 688 C CA . ALA A 1 87 ? 8.469 6.926 -13.255 1.00 97.38 87 ALA A CA 1
ATOM 689 C C . ALA A 1 87 ? 8.143 8.420 -13.395 1.00 97.38 87 ALA A C 1
ATOM 691 O O . ALA A 1 87 ? 8.002 9.111 -12.387 1.00 97.38 87 ALA A O 1
ATOM 692 N N . SER A 1 88 ? 7.937 8.902 -14.624 1.00 96.94 88 SER A N 1
ATOM 693 C CA . SER A 1 88 ? 7.561 10.296 -14.881 1.00 96.94 88 SER A CA 1
ATOM 694 C C . SER A 1 88 ? 6.200 10.676 -14.295 1.00 96.94 88 SER A C 1
ATOM 696 O O . SER A 1 88 ? 6.050 11.794 -13.810 1.00 96.94 88 SER A O 1
ATOM 698 N N . LYS A 1 89 ? 5.211 9.773 -14.318 1.00 96.94 89 LYS A N 1
ATOM 699 C CA . LYS A 1 89 ? 3.863 10.049 -13.793 1.00 96.94 89 LYS A CA 1
ATOM 700 C C . LYS A 1 89 ? 3.780 9.989 -12.273 1.00 96.94 89 LYS A C 1
ATOM 702 O O . LYS A 1 89 ? 3.127 10.827 -11.666 1.00 96.94 89 LYS A O 1
ATOM 707 N N . THR A 1 90 ? 4.419 8.989 -11.676 1.00 96.81 90 THR A N 1
ATOM 708 C CA . THR A 1 90 ? 4.253 8.670 -10.248 1.00 96.81 90 THR A CA 1
ATOM 709 C C . THR A 1 90 ? 5.356 9.255 -9.370 1.00 96.81 90 THR A C 1
ATOM 711 O O . THR A 1 90 ? 5.218 9.297 -8.152 1.00 96.81 90 THR A O 1
ATOM 714 N N . GLY A 1 91 ? 6.484 9.664 -9.961 1.00 96.25 91 GLY A N 1
ATOM 715 C CA . GLY A 1 91 ? 7.690 10.040 -9.222 1.00 96.25 91 GLY A CA 1
ATOM 716 C C . GLY A 1 91 ? 8.414 8.852 -8.574 1.00 96.25 91 GLY A C 1
ATOM 717 O O . GLY A 1 91 ? 9.381 9.048 -7.837 1.00 96.25 91 GLY A O 1
ATOM 718 N N . ALA A 1 92 ? 7.975 7.614 -8.829 1.00 97.44 92 ALA A N 1
ATOM 719 C CA . ALA A 1 92 ? 8.605 6.426 -8.275 1.00 97.44 92 ALA A CA 1
ATOM 720 C C . ALA A 1 92 ? 9.985 6.175 -8.899 1.00 97.44 92 ALA A C 1
ATOM 722 O O . ALA A 1 92 ? 10.178 6.274 -10.110 1.00 97.44 92 ALA A O 1
ATOM 723 N N . SER A 1 93 ? 10.945 5.753 -8.073 1.00 97.19 93 SER A N 1
ATOM 724 C CA . SER A 1 93 ? 12.241 5.291 -8.569 1.00 97.19 93 SER A CA 1
ATOM 725 C C . SER A 1 93 ? 12.120 3.952 -9.302 1.00 97.19 93 SER A C 1
ATOM 727 O O . SER A 1 93 ? 11.261 3.124 -8.981 1.00 97.19 93 SER A O 1
ATOM 729 N N . THR A 1 94 ? 13.054 3.676 -10.216 1.00 95.94 94 THR A N 1
ATOM 730 C CA . THR A 1 94 ? 13.140 2.392 -10.934 1.00 95.94 94 THR A CA 1
ATOM 731 C C . THR A 1 94 ? 13.176 1.195 -9.978 1.00 95.94 94 THR A C 1
ATOM 733 O O . THR A 1 94 ? 12.530 0.179 -10.225 1.00 95.94 94 THR A O 1
ATOM 736 N N . ALA A 1 95 ? 13.872 1.324 -8.842 1.00 96.81 95 ALA A N 1
ATOM 737 C CA . ALA A 1 95 ? 13.922 0.287 -7.812 1.00 96.81 95 ALA A CA 1
ATOM 738 C C . ALA A 1 95 ? 12.542 0.014 -7.189 1.00 96.81 95 ALA A C 1
ATOM 740 O O . ALA A 1 95 ? 12.184 -1.137 -6.937 1.00 96.81 95 ALA A O 1
ATOM 741 N N . THR A 1 96 ? 11.744 1.058 -6.958 1.00 97.44 96 THR A N 1
ATOM 742 C CA . THR A 1 96 ? 10.372 0.915 -6.458 1.00 97.44 96 THR A CA 1
ATOM 743 C C . THR A 1 96 ? 9.463 0.276 -7.500 1.00 97.44 96 THR A C 1
ATOM 745 O O . THR A 1 96 ? 8.765 -0.679 -7.163 1.00 97.44 96 THR A O 1
ATOM 748 N N . ILE A 1 97 ? 9.520 0.724 -8.758 1.00 98.06 97 ILE A N 1
ATOM 749 C CA . ILE A 1 97 ? 8.728 0.136 -9.851 1.00 98.06 97 ILE A CA 1
ATOM 750 C C . ILE A 1 97 ? 9.060 -1.352 -10.015 1.00 98.06 97 ILE A C 1
ATOM 752 O O . ILE A 1 97 ? 8.154 -2.176 -10.103 1.00 98.06 97 ILE A O 1
ATOM 756 N N . SER A 1 98 ? 10.343 -1.718 -9.957 1.00 97.31 98 SER A N 1
ATOM 757 C CA . SER A 1 98 ? 10.789 -3.114 -10.025 1.00 97.31 98 SER A CA 1
ATOM 758 C C . SER A 1 98 ? 10.225 -3.975 -8.885 1.00 97.31 98 SER A C 1
ATOM 760 O O . SER A 1 98 ? 9.693 -5.059 -9.134 1.00 97.31 98 SER A O 1
ATOM 762 N N . ARG A 1 99 ? 10.248 -3.480 -7.636 1.00 97.62 99 ARG A N 1
ATOM 763 C CA . ARG A 1 99 ? 9.643 -4.189 -6.490 1.00 97.62 99 ARG A CA 1
ATOM 764 C C . ARG A 1 99 ? 8.136 -4.381 -6.654 1.00 97.62 99 ARG A C 1
ATOM 766 O O . ARG A 1 99 ? 7.640 -5.477 -6.405 1.00 97.62 99 ARG A O 1
ATOM 773 N N . VAL A 1 100 ? 7.419 -3.343 -7.089 1.00 98.00 100 VAL A N 1
ATOM 774 C CA . VAL A 1 100 ? 5.967 -3.423 -7.315 1.00 98.00 100 VAL A CA 1
ATOM 775 C C . VAL A 1 100 ? 5.648 -4.389 -8.454 1.00 98.00 100 VAL A C 1
ATOM 777 O O . VAL A 1 100 ? 4.767 -5.225 -8.300 1.00 98.00 100 VAL A O 1
ATOM 780 N N . SER A 1 101 ? 6.401 -4.341 -9.553 1.00 97.44 101 SER A N 1
ATOM 781 C CA . SER A 1 101 ? 6.255 -5.270 -10.677 1.00 97.44 101 SER A CA 1
ATOM 782 C C . SER A 1 101 ? 6.454 -6.723 -10.253 1.00 97.44 101 SER A C 1
ATOM 784 O O . SER A 1 101 ? 5.644 -7.583 -10.599 1.00 97.44 101 SER A O 1
ATOM 786 N N . ARG A 1 102 ? 7.470 -7.009 -9.429 1.00 96.75 102 ARG A N 1
ATOM 787 C CA . ARG A 1 102 ? 7.673 -8.359 -8.892 1.00 96.75 102 ARG A CA 1
ATOM 788 C C . ARG A 1 102 ? 6.484 -8.817 -8.048 1.00 96.75 102 ARG A C 1
ATOM 790 O O . ARG A 1 102 ? 5.993 -9.917 -8.262 1.00 96.75 102 ARG A O 1
ATOM 797 N N . ALA A 1 103 ? 5.999 -7.976 -7.134 1.00 95.81 103 ALA A N 1
ATOM 798 C CA . ALA A 1 103 ? 4.843 -8.302 -6.296 1.00 95.81 103 ALA A CA 1
ATOM 799 C C . ALA A 1 103 ? 3.541 -8.458 -7.105 1.00 95.81 103 ALA A C 1
ATOM 801 O O . ALA A 1 103 ? 2.699 -9.283 -6.765 1.00 95.81 103 ALA A O 1
ATOM 802 N N . LEU A 1 104 ? 3.376 -7.682 -8.179 1.00 96.31 104 LEU A N 1
ATOM 803 C CA . LEU A 1 104 ? 2.217 -7.754 -9.067 1.00 96.31 104 LEU A CA 1
ATOM 804 C C . LEU A 1 104 ? 2.178 -9.066 -9.864 1.00 96.31 104 LEU A C 1
ATOM 806 O O . LEU A 1 104 ? 1.103 -9.636 -10.023 1.00 96.31 104 LEU A O 1
ATOM 810 N N . ASN A 1 105 ? 3.332 -9.518 -10.364 1.00 93.88 105 ASN A N 1
ATOM 811 C CA . ASN A 1 105 ? 3.426 -10.680 -11.255 1.00 93.88 105 ASN A CA 1
ATOM 812 C C . ASN A 1 105 ? 3.674 -12.006 -10.519 1.00 93.88 105 ASN A C 1
ATOM 814 O O . ASN A 1 105 ? 3.248 -13.050 -11.001 1.00 93.88 105 ASN A O 1
ATOM 818 N N . TYR A 1 106 ? 4.355 -11.966 -9.371 1.00 92.38 106 TYR A N 1
ATOM 819 C CA . TYR A 1 106 ? 4.838 -13.158 -8.661 1.00 92.38 106 TYR A CA 1
ATOM 820 C C . TYR A 1 106 ? 4.522 -13.149 -7.156 1.00 92.38 106 TYR A C 1
ATOM 822 O O . TYR A 1 106 ? 5.076 -13.955 -6.416 1.00 92.38 106 TYR A O 1
ATOM 830 N N . GLY A 1 107 ? 3.704 -12.205 -6.677 1.00 89.12 107 GLY A N 1
ATOM 831 C CA . GLY A 1 107 ? 3.252 -12.161 -5.283 1.00 89.12 107 GLY A CA 1
ATOM 832 C C . GLY A 1 107 ? 1.906 -12.858 -5.068 1.00 89.12 107 GLY A C 1
ATOM 833 O O . GLY A 1 107 ? 1.387 -13.538 -5.945 1.00 89.12 107 GLY A O 1
ATOM 834 N N . GLU A 1 108 ? 1.280 -12.589 -3.923 1.00 90.38 108 GLU A N 1
ATOM 835 C CA . GLU A 1 108 ? 0.023 -13.222 -3.472 1.00 90.38 108 GLU A CA 1
ATOM 836 C C . GLU A 1 108 ? -1.246 -12.782 -4.236 1.00 90.38 108 GLU A C 1
ATOM 838 O O . GLU A 1 108 ? -2.372 -13.001 -3.795 1.00 90.38 108 GLU A O 1
ATOM 843 N N . GLY A 1 109 ? -1.108 -12.067 -5.355 1.00 93.44 109 GLY A N 1
ATOM 844 C CA . GLY A 1 109 ? -2.246 -11.615 -6.167 1.00 93.44 109 GLY A CA 1
ATOM 845 C C . GLY A 1 109 ? -3.087 -10.471 -5.574 1.00 93.44 109 GLY A C 1
ATOM 846 O O . GLY A 1 109 ? -4.057 -10.040 -6.204 1.00 93.44 109 GLY A O 1
ATOM 847 N N . GLY A 1 110 ? -2.710 -9.917 -4.414 1.00 95.12 110 GLY A N 1
ATOM 848 C CA . GLY A 1 110 ? -3.451 -8.843 -3.734 1.00 95.12 110 GLY A CA 1
ATOM 849 C C . GLY A 1 110 ? -3.697 -7.601 -4.604 1.00 95.12 110 GLY A C 1
ATOM 850 O O . GLY A 1 110 ? -4.826 -7.115 -4.679 1.00 95.12 110 GLY A O 1
ATOM 851 N N . TYR A 1 111 ? -2.681 -7.136 -5.345 1.00 96.81 111 TYR A N 1
ATOM 852 C CA . TYR A 1 111 ? -2.841 -6.015 -6.282 1.00 96.81 111 TYR A CA 1
ATOM 853 C C . TYR A 1 111 ? -3.882 -6.308 -7.365 1.00 96.81 111 TYR A C 1
ATOM 855 O O . TYR A 1 111 ? -4.752 -5.479 -7.616 1.00 96.81 111 TYR A O 1
ATOM 863 N N . ILE A 1 112 ? -3.821 -7.487 -7.993 1.00 95.9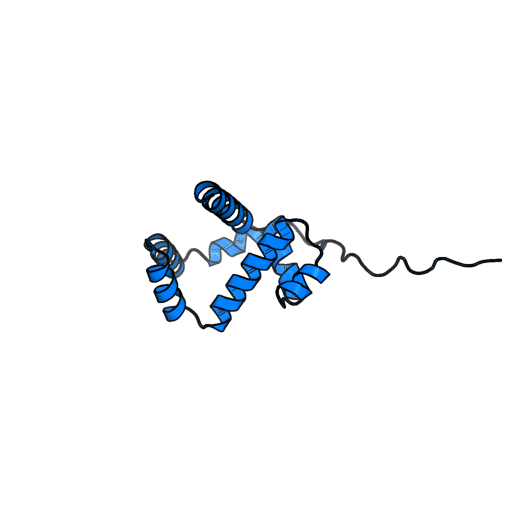4 112 ILE A N 1
ATOM 864 C CA . ILE A 1 112 ? -4.749 -7.867 -9.066 1.00 95.94 112 ILE A CA 1
ATOM 865 C C . ILE A 1 112 ? -6.188 -7.906 -8.546 1.00 95.94 112 ILE A C 1
ATOM 867 O O . ILE A 1 112 ? -7.086 -7.398 -9.217 1.00 95.94 112 ILE A O 1
ATOM 871 N N . SER A 1 113 ? -6.403 -8.465 -7.352 1.00 96.25 113 SER A N 1
ATOM 872 C CA . SER A 1 113 ? -7.723 -8.523 -6.712 1.00 96.25 113 SER A CA 1
ATOM 873 C C . SER A 1 113 ? -8.311 -7.125 -6.493 1.00 96.25 113 SER A C 1
ATOM 875 O O . SER A 1 113 ? -9.412 -6.834 -6.963 1.00 96.25 113 SER A O 1
ATOM 877 N N . VAL A 1 114 ? -7.553 -6.222 -5.860 1.00 95.06 114 VAL A N 1
ATOM 878 C CA . VAL A 1 114 ? -8.009 -4.849 -5.581 1.00 95.06 114 VAL A CA 1
ATOM 879 C C . VAL A 1 114 ? -8.225 -4.050 -6.868 1.00 95.06 114 VAL A C 1
ATOM 881 O O . VAL A 1 114 ? -9.253 -3.391 -7.010 1.00 95.06 114 VAL A O 1
ATOM 884 N N . ILE A 1 115 ? -7.308 -4.135 -7.838 1.00 95.12 115 ILE A N 1
ATOM 885 C CA . ILE A 1 115 ? -7.426 -3.416 -9.117 1.00 95.12 115 ILE A CA 1
ATOM 886 C C . ILE A 1 115 ? -8.698 -3.831 -9.872 1.00 95.12 115 ILE A C 1
ATOM 888 O O . ILE A 1 115 ? -9.354 -2.975 -10.465 1.00 95.12 115 ILE A O 1
ATOM 892 N N . LYS A 1 116 ? -9.061 -5.121 -9.856 1.00 93.88 116 LYS A N 1
ATOM 893 C CA . LYS A 1 116 ? -10.307 -5.605 -10.474 1.00 93.88 116 LYS A CA 1
ATOM 894 C C . LYS A 1 116 ? -11.543 -5.047 -9.767 1.00 93.88 116 LYS A C 1
ATOM 896 O O . LYS A 1 116 ? -12.374 -4.442 -10.437 1.00 93.88 116 LYS A O 1
ATOM 901 N N . LYS A 1 117 ? -11.608 -5.143 -8.433 1.00 93.50 117 LYS A N 1
ATOM 902 C CA . LYS A 1 117 ? -12.728 -4.600 -7.640 1.00 93.50 117 LYS A CA 1
ATOM 903 C C . LYS A 1 117 ? -12.935 -3.102 -7.876 1.00 93.50 117 LYS A C 1
ATOM 905 O O . LYS A 1 117 ? -14.056 -2.656 -8.073 1.00 93.50 117 LYS A O 1
ATOM 910 N N . LEU A 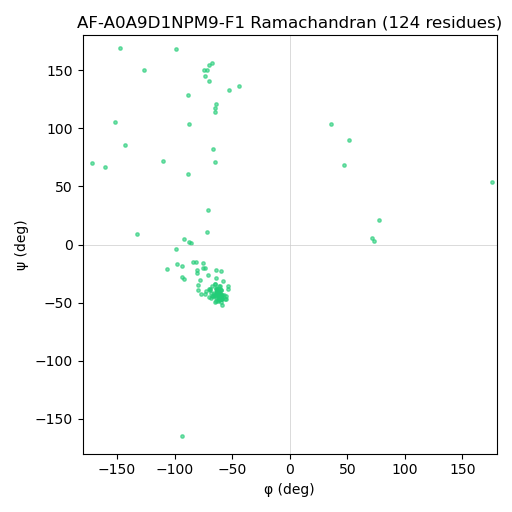1 118 ? -11.853 -2.322 -7.921 1.00 89.69 118 LEU A N 1
ATOM 911 C CA . LEU A 1 118 ? -11.940 -0.881 -8.183 1.00 89.69 118 LEU A CA 1
ATOM 912 C C . LEU A 1 118 ? -12.474 -0.565 -9.588 1.00 89.69 118 LEU A C 1
ATOM 914 O O . LEU A 1 118 ? -13.177 0.427 -9.758 1.00 89.69 118 LEU A O 1
ATOM 918 N N . LYS A 1 119 ? -12.167 -1.389 -10.600 1.00 88.19 119 LYS A N 1
ATOM 919 C CA . LYS A 1 119 ? -12.758 -1.229 -11.940 1.00 88.19 119 LYS A CA 1
ATOM 920 C C . LYS A 1 119 ? -14.266 -1.482 -11.920 1.00 88.19 119 LYS A C 1
ATOM 922 O O . LYS A 1 119 ? -14.995 -0.745 -12.566 1.00 88.19 119 LYS A O 1
ATOM 927 N N . GLU A 1 120 ? -14.718 -2.499 -11.193 1.00 86.31 120 GLU A N 1
ATOM 928 C CA . GLU A 1 120 ? -16.142 -2.840 -11.080 1.00 86.31 120 GLU A CA 1
ATOM 929 C C . GLU A 1 120 ? -16.939 -1.724 -10.399 1.00 86.31 120 GLU A C 1
ATOM 931 O O . GLU A 1 120 ? -17.963 -1.313 -10.934 1.00 86.31 120 GLU A O 1
ATOM 936 N N . VAL A 1 121 ? -16.429 -1.176 -9.290 1.00 80.69 121 VAL A N 1
ATOM 937 C CA . VAL A 1 121 ? -17.055 -0.041 -8.587 1.00 80.69 121 VAL A CA 1
ATOM 938 C C . VAL A 1 121 ? -17.171 1.177 -9.507 1.00 80.69 121 VAL A C 1
ATOM 940 O O . VAL A 1 121 ? -18.257 1.712 -9.687 1.00 80.69 121 VAL A O 1
ATOM 943 N N . ASN A 1 122 ? -16.080 1.559 -10.177 1.00 77.62 122 ASN A N 1
ATOM 944 C CA . ASN A 1 122 ? -16.091 2.728 -11.061 1.00 77.62 122 ASN A CA 1
ATOM 945 C C . ASN A 1 122 ? -17.039 2.572 -12.266 1.00 77.62 122 ASN A C 1
ATOM 947 O O . ASN A 1 122 ? -17.542 3.569 -12.775 1.00 77.62 122 ASN A O 1
ATOM 951 N N . ASN A 1 123 ? -17.271 1.339 -12.730 1.00 71.94 123 ASN A N 1
ATOM 952 C CA . ASN A 1 123 ? -18.210 1.053 -13.815 1.00 71.94 123 ASN A CA 1
ATOM 953 C C . ASN A 1 123 ? -19.673 0.995 -13.344 1.00 71.94 123 ASN A C 1
ATOM 955 O O . ASN A 1 123 ? -20.559 1.124 -14.176 1.00 71.94 123 ASN A O 1
ATOM 959 N N . ALA A 1 124 ? -19.933 0.749 -12.056 1.00 61.84 124 ALA A N 1
ATOM 960 C CA . ALA A 1 124 ? -21.283 0.736 -11.489 1.00 61.84 124 ALA A CA 1
ATOM 961 C C . ALA A 1 124 ? -21.810 2.152 -11.192 1.00 61.84 124 ALA A C 1
ATOM 963 O O . ALA A 1 124 ? -23.019 2.365 -11.180 1.00 61.84 124 ALA A O 1
ATOM 964 N N . ASP A 1 125 ? -20.896 3.104 -10.991 1.00 56.31 125 ASP A N 1
ATOM 965 C CA . ASP A 1 125 ? -21.188 4.523 -10.766 1.00 56.31 125 ASP A CA 1
ATOM 966 C C . ASP A 1 125 ? -21.195 5.364 -12.071 1.00 56.31 125 ASP A C 1
ATOM 968 O O . ASP A 1 125 ? -21.328 6.589 -12.006 1.00 56.31 125 ASP A O 1
ATOM 972 N N . SER A 1 126 ? -21.032 4.730 -13.247 1.00 50.75 126 SER A N 1
ATOM 973 C CA . SER A 1 126 ? -21.031 5.355 -14.590 1.00 50.75 126 SER A CA 1
ATOM 974 C C . SER A 1 126 ? -22.208 4.883 -15.440 1.00 50.75 126 SER A C 1
ATOM 976 O O . SER A 1 126 ? -22.764 5.725 -16.181 1.00 50.75 126 SER A O 1
#

Nearest PDB structures (foldseek):
  3g1c-assembly1_A-2  TM=9.784E-01  e=3.962E-07  Lachnospira eligens ATCC 27750
  3kor-assembly1_A  TM=9.636E-01  e=6.058E-07  Staphylococcus aureus subsp. aureus USA300_TCH1516
  3frw-assembly2_D  TM=9.691E-01  e=1.806E-06  Blautia obeum ATCC 29174
  3frw-assembly1_A  TM=9.755E-01  e=2.599E-06  Blautia obeum ATCC 29174